Protein AF-A0A534N6W9-F1 (afdb_monomer_lite)

Secondary structure (DSSP, 8-state):
-----HHHHHHHHHHHHTT-EEEEEETTEEEEEE--TT-HHHHHHHHHHHHHHHHHHHIIIIIHHHHHH------SS-HHHHHHHHHHHHT-GGGGGGSHHHHHHHHHHTTS--EEEE--HHHHHHH-GGGGG-TTHHHHHHHHHHHHHHHT-EEEE-SSS-HHHHHHHHHHHTT----

Structure (mmCIF, N/CA/C/O backbone):
data_AF-A0A534N6W9-F1
#
_entry.id   AF-A0A534N6W9-F1
#
loop_
_atom_site.group_PDB
_atom_site.id
_atom_site.type_symbol
_atom_site.label_atom_id
_atom_site.label_alt_id
_atom_site.label_comp_id
_atom_site.label_asym_id
_atom_site.label_entity_id
_atom_site.label_seq_id
_atom_site.pdbx_PDB_ins_code
_atom_site.Cartn_x
_atom_site.Cartn_y
_atom_site.Cartn_z
_atom_site.occupancy
_atom_site.B_iso_or_equiv
_atom_site.auth_seq_id
_atom_site.auth_comp_id
_atom_site.auth_asym_id
_atom_site.auth_atom_id
_atom_site.pdbx_PDB_model_num
ATOM 1 N N . MET A 1 1 ? -7.167 5.985 2.519 1.00 60.41 1 MET A N 1
ATOM 2 C CA . MET A 1 1 ? -6.889 7.415 2.519 1.00 60.41 1 MET A CA 1
ATOM 3 C C . MET A 1 1 ? -6.359 7.721 1.139 1.00 60.41 1 MET A C 1
ATOM 5 O O . MET A 1 1 ? -5.279 7.263 0.794 1.00 60.41 1 MET A O 1
ATOM 9 N N . ARG A 1 2 ? -7.112 8.450 0.308 1.00 61.66 2 ARG A N 1
ATOM 10 C CA . ARG A 1 2 ? -6.573 8.874 -0.990 1.00 61.66 2 ARG A CA 1
ATOM 11 C C . ARG A 1 2 ? -5.532 9.966 -0.750 1.00 61.66 2 ARG A C 1
ATOM 13 O O . ARG A 1 2 ? -5.871 11.040 -0.240 1.00 61.66 2 ARG A O 1
ATOM 20 N N . SER A 1 3 ? -4.278 9.653 -1.058 1.00 64.25 3 SER A N 1
ATOM 21 C CA . SER A 1 3 ? -3.194 10.631 -1.110 1.00 64.25 3 SER A CA 1
ATOM 22 C C . SER A 1 3 ? -3.482 11.666 -2.217 1.00 64.25 3 SER A C 1
ATOM 24 O O . SER A 1 3 ? -4.143 11.318 -3.198 1.00 64.25 3 SER A O 1
ATOM 26 N N . PRO A 1 4 ? -3.038 12.927 -2.070 1.00 63.44 4 PRO A N 1
ATOM 27 C CA . PRO A 1 4 ? -3.190 13.968 -3.090 1.00 63.44 4 PRO A CA 1
ATOM 28 C C . PRO A 1 4 ? -2.536 13.637 -4.449 1.00 63.44 4 PRO A C 1
ATOM 30 O O . PRO A 1 4 ? -2.926 14.240 -5.443 1.00 63.44 4 PRO A O 1
ATOM 33 N N . ARG A 1 5 ? -1.618 12.654 -4.522 1.00 79.44 5 ARG A N 1
ATOM 34 C CA . ARG A 1 5 ? -0.999 12.126 -5.762 1.00 79.44 5 ARG A CA 1
ATOM 35 C C . ARG A 1 5 ? -0.389 13.194 -6.694 1.00 79.44 5 ARG A C 1
ATOM 37 O O . ARG A 1 5 ? -0.350 12.987 -7.902 1.00 79.44 5 ARG A O 1
ATOM 44 N N . ILE A 1 6 ? 0.087 14.325 -6.174 1.00 84.56 6 ILE A N 1
ATOM 45 C CA . ILE A 1 6 ? 0.563 15.444 -7.003 1.00 84.56 6 ILE A CA 1
ATOM 46 C C . ILE A 1 6 ? 1.849 15.047 -7.736 1.00 84.56 6 ILE A C 1
ATOM 48 O O . ILE A 1 6 ? 1.903 15.079 -8.965 1.00 84.56 6 ILE A O 1
ATOM 52 N N . VAL A 1 7 ? 2.870 14.618 -6.992 1.00 89.00 7 VAL A N 1
ATOM 53 C CA . VAL A 1 7 ? 4.168 14.232 -7.569 1.00 89.00 7 VAL A CA 1
ATOM 54 C C . VAL A 1 7 ? 4.058 12.880 -8.274 1.00 89.00 7 VAL A C 1
ATOM 56 O O . VAL A 1 7 ? 4.606 12.677 -9.358 1.00 89.00 7 VAL A O 1
ATOM 59 N N . THR A 1 8 ? 3.290 11.964 -7.689 1.00 91.25 8 THR A N 1
ATOM 60 C CA . THR A 1 8 ? 3.079 10.611 -8.206 1.00 91.25 8 THR A CA 1
ATOM 61 C C . THR A 1 8 ? 2.452 10.642 -9.599 1.00 91.25 8 THR A C 1
ATOM 63 O O . THR A 1 8 ? 2.850 9.853 -10.452 1.00 91.25 8 THR A O 1
ATOM 66 N N . LEU A 1 9 ? 1.514 11.555 -9.882 1.00 90.31 9 LEU A N 1
ATOM 67 C CA . LEU A 1 9 ? 0.904 11.663 -11.214 1.00 90.31 9 LEU A CA 1
ATOM 68 C C . LEU A 1 9 ? 1.918 12.053 -12.297 1.00 90.31 9 LEU A C 1
ATOM 70 O O . LEU A 1 9 ? 1.880 11.478 -13.386 1.00 90.31 9 LEU A O 1
ATOM 74 N N . ALA A 1 10 ? 2.849 12.962 -11.997 1.00 91.62 10 ALA A N 1
ATOM 75 C CA . ALA A 1 10 ? 3.914 13.327 -12.930 1.00 91.62 10 ALA A CA 1
ATOM 76 C C . ALA A 1 10 ? 4.827 12.125 -13.226 1.00 91.62 10 ALA A C 1
ATOM 78 O O . ALA A 1 10 ? 5.102 11.823 -14.389 1.00 91.62 10 ALA A O 1
ATOM 79 N N . VAL A 1 11 ? 5.219 11.375 -12.188 1.00 93.00 11 VAL A N 1
ATOM 80 C CA . VAL A 1 11 ? 6.025 10.156 -12.358 1.00 93.00 11 VAL A CA 1
ATOM 81 C C . VAL A 1 11 ? 5.258 9.090 -13.142 1.00 93.00 11 VAL A C 1
ATOM 83 O O . VAL A 1 11 ? 5.819 8.496 -14.057 1.00 93.00 11 VAL A O 1
ATOM 86 N N . ILE A 1 12 ? 3.964 8.885 -12.874 1.00 91.12 12 ILE A N 1
ATOM 87 C CA . ILE A 1 12 ? 3.120 7.974 -13.667 1.00 91.12 12 ILE A CA 1
ATOM 88 C C . ILE A 1 12 ? 3.091 8.401 -15.141 1.00 91.12 12 ILE A C 1
ATOM 90 O O . ILE A 1 12 ? 3.137 7.538 -16.017 1.00 91.12 12 ILE A O 1
ATOM 94 N N . GLY A 1 13 ? 3.056 9.704 -15.433 1.00 90.81 13 GLY A N 1
ATOM 95 C CA . GLY A 1 13 ? 3.178 10.231 -16.794 1.00 90.81 13 GLY A CA 1
ATOM 96 C C . GLY A 1 13 ? 4.466 9.770 -17.482 1.00 90.81 13 GLY A C 1
ATOM 97 O O . GLY A 1 13 ? 4.413 9.212 -18.577 1.00 90.81 13 GLY A O 1
ATOM 98 N N . VAL A 1 14 ? 5.608 9.899 -16.801 1.00 91.12 14 VAL A N 1
ATOM 99 C CA . VAL A 1 14 ? 6.908 9.404 -17.291 1.00 91.12 14 VAL A CA 1
ATOM 100 C C . VAL A 1 14 ? 6.887 7.885 -17.496 1.00 91.12 14 VAL A C 1
ATOM 102 O O . VAL A 1 14 ? 7.323 7.393 -18.536 1.00 91.12 14 VAL A O 1
ATOM 105 N N . LEU A 1 15 ? 6.325 7.124 -16.552 1.00 92.50 15 LEU A N 1
ATOM 106 C CA . LEU A 1 15 ? 6.230 5.664 -16.658 1.00 92.50 15 LEU A CA 1
ATOM 107 C C . LEU A 1 15 ? 5.337 5.211 -17.822 1.00 92.50 15 LEU A C 1
ATOM 109 O O . LEU A 1 15 ? 5.612 4.185 -18.445 1.00 92.50 15 LEU A O 1
ATOM 113 N N . ARG A 1 16 ? 4.287 5.973 -18.146 1.00 91.56 16 ARG A N 1
ATOM 114 C CA . ARG A 1 16 ? 3.442 5.725 -19.323 1.00 91.56 16 ARG A CA 1
ATOM 115 C C . ARG A 1 16 ? 4.208 5.961 -20.618 1.00 91.56 16 ARG A C 1
ATOM 117 O O . ARG A 1 16 ? 4.147 5.111 -21.503 1.00 91.56 16 ARG A O 1
ATOM 124 N N . LEU A 1 17 ? 4.965 7.057 -20.710 1.00 90.12 17 LEU A N 1
ATOM 125 C CA . LEU A 1 17 ? 5.835 7.331 -21.861 1.00 90.12 17 LEU A CA 1
ATOM 126 C C . LEU A 1 17 ? 6.882 6.222 -22.054 1.00 90.12 17 LEU A C 1
ATOM 128 O O . LEU A 1 17 ? 7.138 5.801 -23.178 1.00 90.12 17 LEU A O 1
ATOM 132 N N . ALA A 1 18 ? 7.405 5.679 -20.953 1.00 88.38 18 ALA A N 1
ATOM 133 C CA . ALA A 1 18 ? 8.328 4.546 -20.950 1.00 88.38 18 ALA A CA 1
ATOM 134 C C . ALA A 1 18 ? 7.659 3.170 -21.169 1.00 88.38 18 ALA A C 1
ATOM 136 O O . ALA A 1 18 ? 8.350 2.155 -21.164 1.00 88.38 18 ALA A O 1
ATOM 137 N N . ARG A 1 19 ? 6.330 3.103 -21.357 1.00 88.38 19 ARG A N 1
ATOM 138 C CA . ARG A 1 19 ? 5.536 1.862 -21.512 1.00 88.38 19 ARG A CA 1
ATOM 139 C C . ARG A 1 19 ? 5.591 0.896 -20.314 1.00 88.38 19 ARG A C 1
ATOM 141 O O . ARG A 1 19 ? 5.278 -0.286 -20.459 1.00 88.38 19 ARG A O 1
ATOM 148 N N . LEU A 1 20 ? 5.919 1.406 -19.127 1.00 89.62 20 LEU A N 1
ATOM 149 C CA . LEU A 1 20 ? 5.992 0.652 -17.865 1.00 89.62 20 LEU A CA 1
ATOM 150 C C . LEU A 1 20 ? 4.714 0.753 -17.021 1.00 89.62 20 LEU A C 1
ATOM 152 O O . LEU A 1 20 ? 4.549 0.022 -16.045 1.00 89.62 20 LEU A O 1
ATOM 156 N N . ALA A 1 21 ? 3.796 1.642 -17.405 1.00 88.69 21 ALA A N 1
ATOM 157 C CA . ALA A 1 21 ? 2.472 1.777 -16.813 1.00 88.69 21 ALA A CA 1
ATOM 158 C C . ALA A 1 21 ? 1.388 1.537 -17.874 1.00 88.69 21 ALA A C 1
ATOM 160 O O . ALA A 1 21 ? 1.387 2.188 -18.921 1.00 88.69 21 ALA A O 1
ATOM 161 N N . LYS A 1 22 ? 0.448 0.629 -17.598 1.00 86.25 22 LYS A N 1
ATOM 162 C CA . LYS A 1 22 ? -0.676 0.284 -18.481 1.00 86.25 22 LYS A CA 1
ATOM 163 C C . LYS A 1 22 ? -1.997 0.531 -17.766 1.00 86.25 22 LYS A C 1
ATOM 165 O O . LYS A 1 22 ? -2.175 0.078 -16.640 1.00 86.25 22 LYS A O 1
ATOM 170 N N . THR A 1 23 ? -2.917 1.231 -18.420 1.00 83.62 23 THR A N 1
ATOM 171 C CA . THR A 1 23 ? -4.285 1.381 -17.914 1.00 83.62 23 THR A CA 1
ATOM 172 C C . THR A 1 23 ? -5.111 0.183 -18.358 1.00 83.62 23 THR A C 1
ATOM 1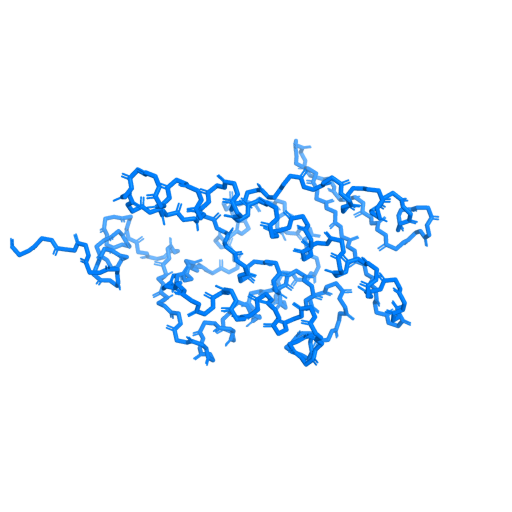74 O O . THR A 1 23 ? -5.128 -0.147 -19.543 1.00 83.62 23 THR A O 1
ATOM 177 N N . VAL A 1 24 ? -5.797 -0.448 -17.417 1.00 81.00 24 VAL A N 1
ATOM 178 C CA . VAL A 1 24 ? -6.754 -1.524 -17.657 1.00 81.00 24 VAL A CA 1
ATOM 179 C C . VAL A 1 24 ? -8.147 -0.988 -17.355 1.00 81.00 24 VAL A C 1
ATOM 181 O O . VAL A 1 24 ? -8.332 -0.255 -16.386 1.00 81.00 24 VAL A O 1
ATOM 184 N N . ARG A 1 25 ? -9.116 -1.309 -18.214 1.00 80.44 25 ARG A N 1
ATOM 185 C CA . ARG A 1 25 ? -10.490 -0.808 -18.114 1.00 80.44 25 ARG A CA 1
ATOM 186 C C . ARG A 1 25 ? -11.480 -1.962 -18.151 1.00 80.44 25 ARG A C 1
ATOM 188 O O . ARG A 1 25 ? -11.368 -2.821 -19.022 1.00 80.44 25 ARG A O 1
ATOM 195 N N . LEU A 1 26 ? -12.460 -1.949 -17.250 1.00 78.12 26 LEU A N 1
ATOM 196 C CA . LEU A 1 26 ? -13.642 -2.815 -17.311 1.00 78.12 26 LEU A CA 1
ATOM 197 C C . LEU A 1 26 ? -14.872 -2.022 -16.877 1.00 78.12 26 LEU A C 1
ATOM 199 O O . LEU A 1 26 ? -14.933 -1.525 -15.749 1.00 78.12 26 LEU A O 1
ATOM 203 N N . GLY A 1 27 ? -15.855 -1.907 -17.770 1.00 76.50 27 GLY A N 1
ATOM 204 C CA . GLY A 1 27 ? -17.026 -1.060 -17.541 1.00 76.50 27 GLY A CA 1
ATOM 205 C C . GLY A 1 27 ? -16.623 0.403 -17.313 1.00 76.50 27 GLY A C 1
ATOM 206 O O . GLY A 1 27 ? -15.861 0.962 -18.096 1.00 76.50 27 GLY A O 1
ATOM 207 N N . GLY A 1 28 ? -17.119 1.010 -16.229 1.00 72.44 28 GLY A N 1
ATOM 208 C CA . GLY A 1 28 ? -16.793 2.384 -15.816 1.00 72.44 28 GLY A CA 1
ATOM 209 C C . GLY A 1 28 ? -15.587 2.519 -14.873 1.00 72.44 28 GLY A C 1
ATOM 210 O O . GLY A 1 28 ? -15.423 3.570 -14.255 1.00 72.44 28 GLY A O 1
ATOM 211 N N . HIS A 1 29 ? -14.777 1.468 -14.703 1.00 70.31 29 HIS A N 1
ATOM 212 C CA . HIS A 1 29 ? -13.625 1.474 -13.801 1.00 70.31 29 HIS A CA 1
ATOM 213 C C . HIS A 1 29 ? -12.297 1.388 -14.562 1.00 70.31 29 HIS A C 1
ATOM 215 O O . HIS A 1 29 ? -12.078 0.459 -15.341 1.00 70.31 29 HIS A O 1
ATOM 221 N N . ASP A 1 30 ? -11.399 2.327 -14.251 1.00 77.06 30 ASP A N 1
ATOM 222 C CA . ASP A 1 30 ? -10.015 2.373 -14.729 1.00 77.06 30 ASP A CA 1
ATOM 223 C C . ASP A 1 30 ? -9.064 1.968 -13.587 1.00 77.06 30 ASP A C 1
ATOM 225 O O . ASP A 1 30 ? -9.167 2.494 -12.474 1.00 77.06 30 ASP A O 1
ATOM 229 N N . ASP A 1 31 ? -8.111 1.081 -13.873 1.00 77.75 31 ASP A N 1
ATOM 230 C CA . ASP A 1 31 ? -6.987 0.750 -12.989 1.00 77.75 31 ASP A CA 1
ATOM 231 C C . ASP A 1 31 ? -5.647 0.909 -13.723 1.00 77.75 31 ASP A C 1
ATOM 233 O O . ASP A 1 31 ? -5.588 0.855 -14.953 1.00 77.75 31 ASP A O 1
ATOM 237 N N . VAL A 1 32 ? -4.556 1.150 -12.995 1.00 83.94 32 VAL A N 1
ATOM 238 C CA . VAL A 1 32 ? -3.223 1.370 -13.575 1.00 83.94 32 VAL A CA 1
ATOM 239 C C . VAL A 1 32 ? -2.247 0.332 -13.044 1.00 83.94 32 VAL A C 1
ATOM 241 O O . VAL A 1 32 ? -1.842 0.358 -11.886 1.00 83.94 32 VAL A O 1
ATOM 244 N N . HIS A 1 33 ? -1.796 -0.549 -13.932 1.00 86.31 33 HIS A N 1
ATOM 245 C CA . HIS A 1 33 ? -0.778 -1.544 -13.634 1.00 86.31 33 HIS A CA 1
ATOM 246 C C . HIS A 1 33 ? 0.607 -0.994 -13.952 1.00 86.31 33 HIS A C 1
ATOM 248 O O . HIS A 1 33 ? 0.896 -0.630 -15.091 1.00 86.31 33 HIS A O 1
ATOM 254 N N . ILE A 1 34 ? 1.471 -0.964 -12.941 1.00 89.81 34 ILE A N 1
ATOM 255 C CA . ILE A 1 34 ? 2.852 -0.482 -13.048 1.00 89.81 34 ILE A CA 1
ATOM 256 C C . ILE A 1 34 ? 3.797 -1.655 -12.830 1.00 89.81 34 ILE A C 1
ATOM 258 O O . ILE A 1 34 ? 3.659 -2.376 -11.844 1.00 89.81 34 ILE A O 1
ATOM 262 N N . ASP A 1 35 ? 4.729 -1.885 -13.746 1.00 92.06 35 ASP A N 1
ATOM 263 C CA . ASP A 1 35 ? 5.748 -2.931 -13.631 1.00 92.06 35 ASP A CA 1
ATOM 264 C C . ASP A 1 35 ? 7.141 -2.309 -13.694 1.00 92.06 35 ASP A C 1
ATOM 266 O O . ASP A 1 35 ? 7.570 -1.828 -14.738 1.00 92.06 35 ASP A O 1
ATOM 270 N N . LEU A 1 36 ? 7.829 -2.283 -12.555 1.00 93.31 36 LEU A N 1
ATOM 271 C CA . LEU A 1 36 ? 9.168 -1.708 -12.407 1.00 93.31 36 LEU A CA 1
ATOM 272 C C . LEU A 1 36 ? 10.210 -2.785 -12.103 1.00 93.31 36 LEU A C 1
ATOM 274 O O . LEU A 1 36 ? 11.317 -2.468 -11.658 1.00 93.31 36 LEU A O 1
ATOM 278 N N . ARG A 1 37 ? 9.885 -4.059 -12.361 1.00 90.44 37 ARG A N 1
ATOM 279 C CA . ARG A 1 37 ? 10.842 -5.162 -12.249 1.00 90.44 37 ARG A CA 1
ATOM 280 C C . ARG A 1 37 ? 12.052 -4.885 -13.135 1.00 90.44 37 ARG A C 1
ATOM 282 O O . ARG A 1 37 ? 11.917 -4.597 -14.317 1.00 90.44 37 ARG A O 1
ATOM 289 N N . GLY A 1 38 ? 13.241 -4.930 -12.539 1.00 88.50 38 GLY A N 1
ATOM 290 C CA . GLY A 1 38 ? 14.499 -4.624 -13.230 1.00 88.50 38 GLY A CA 1
ATOM 291 C C . GLY A 1 38 ? 14.800 -3.128 -13.418 1.00 88.50 38 GLY A C 1
ATOM 292 O O . GLY A 1 38 ? 15.925 -2.786 -13.769 1.00 88.50 38 GLY A O 1
ATOM 293 N N . HIS A 1 39 ? 13.873 -2.216 -13.105 1.00 93.00 39 HIS A N 1
ATOM 294 C CA . HIS A 1 39 ? 14.047 -0.770 -13.285 1.00 93.00 39 HIS A CA 1
ATOM 295 C C . HIS A 1 39 ? 14.318 -0.046 -11.957 1.00 93.00 39 HIS A C 1
ATOM 297 O O . HIS A 1 39 ? 13.513 0.764 -11.500 1.00 93.00 39 HIS A O 1
ATOM 303 N N . ARG A 1 40 ? 15.476 -0.305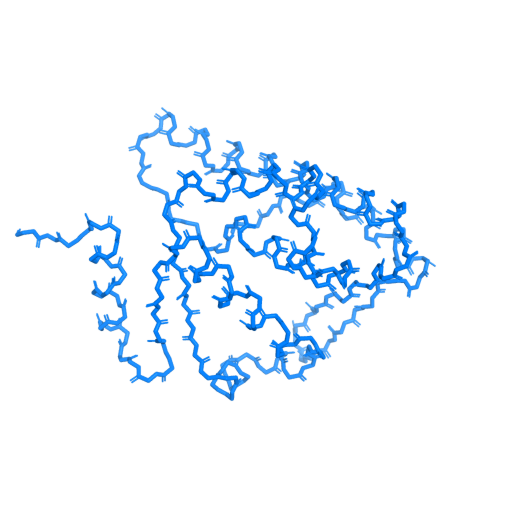 -11.333 1.00 91.69 40 ARG A N 1
ATOM 304 C CA . ARG A 1 40 ? 15.816 0.193 -9.978 1.00 91.69 40 ARG A CA 1
ATOM 305 C C . ARG A 1 40 ? 15.677 1.712 -9.809 1.00 91.69 40 ARG A C 1
ATOM 307 O O . ARG A 1 40 ? 15.110 2.168 -8.822 1.00 91.69 40 ARG A O 1
ATOM 314 N N . VAL A 1 41 ? 16.161 2.496 -10.774 1.00 93.94 41 VAL A N 1
ATOM 315 C CA . VAL A 1 41 ? 16.095 3.970 -10.714 1.00 93.94 41 VAL A CA 1
ATOM 316 C C . VAL A 1 41 ? 14.646 4.458 -10.762 1.00 93.94 41 VAL A C 1
ATOM 318 O O . VAL A 1 41 ? 14.238 5.270 -9.935 1.00 93.94 41 VAL A O 1
ATOM 321 N N . LEU A 1 42 ? 13.845 3.921 -11.688 1.00 94.06 42 LEU A N 1
ATOM 322 C CA . LEU A 1 42 ? 12.433 4.284 -11.824 1.00 94.06 42 LEU A CA 1
ATOM 323 C C . LEU A 1 42 ? 11.604 3.807 -10.629 1.00 94.06 42 LEU A C 1
ATOM 325 O O . LEU A 1 42 ? 10.693 4.512 -10.206 1.00 94.06 42 LEU A O 1
ATOM 329 N N . LEU A 1 43 ? 11.958 2.660 -10.044 1.00 94.94 43 LEU A N 1
ATOM 330 C CA . LEU A 1 43 ? 11.382 2.188 -8.790 1.00 94.94 43 LEU A CA 1
ATOM 331 C C . LEU A 1 43 ? 11.642 3.174 -7.652 1.00 94.94 43 LEU A C 1
ATOM 333 O O . LEU A 1 43 ? 10.698 3.551 -6.965 1.00 94.94 43 LEU A O 1
ATOM 337 N N . HIS A 1 44 ? 12.882 3.627 -7.463 1.00 95.88 44 HIS A N 1
ATOM 338 C CA . HIS A 1 44 ? 13.191 4.617 -6.431 1.00 95.88 44 HIS A CA 1
ATOM 339 C C . HIS A 1 44 ? 12.475 5.948 -6.663 1.00 95.88 44 HIS A C 1
ATOM 341 O O . HIS A 1 44 ? 11.930 6.508 -5.713 1.00 95.88 44 HIS A O 1
ATOM 347 N N . LEU A 1 45 ? 12.433 6.432 -7.909 1.00 95.62 45 LEU A N 1
ATOM 348 C CA . LEU A 1 45 ? 11.709 7.651 -8.272 1.00 95.62 45 LEU A CA 1
ATOM 349 C C . LEU A 1 45 ? 10.215 7.528 -7.933 1.00 95.62 45 LEU A C 1
ATOM 351 O O . LEU A 1 45 ? 9.649 8.395 -7.267 1.00 95.62 45 LEU A O 1
ATOM 355 N N . TYR A 1 46 ? 9.590 6.423 -8.342 1.00 95.25 46 TYR A N 1
ATOM 356 C CA . TYR A 1 46 ? 8.180 6.155 -8.079 1.00 95.25 46 TYR A CA 1
ATOM 357 C C . TYR A 1 46 ? 7.894 5.990 -6.584 1.00 95.25 46 TYR A C 1
ATOM 359 O O . TYR A 1 46 ? 7.011 6.661 -6.048 1.00 95.25 46 TYR A O 1
ATOM 367 N N . ALA A 1 47 ? 8.689 5.185 -5.879 1.00 95.81 47 ALA A N 1
ATOM 368 C CA . ALA A 1 47 ? 8.545 4.962 -4.446 1.00 95.81 47 ALA A CA 1
ATOM 369 C C . ALA A 1 47 ? 8.706 6.257 -3.634 1.00 95.81 47 ALA A C 1
ATOM 371 O O . ALA A 1 47 ? 7.924 6.497 -2.713 1.00 95.81 47 ALA A O 1
ATOM 372 N N . TRP A 1 48 ? 9.672 7.119 -3.978 1.00 96.81 48 TRP A N 1
ATOM 373 C CA . TRP A 1 48 ? 9.834 8.417 -3.315 1.00 96.81 48 TRP A CA 1
ATOM 374 C C . TRP A 1 48 ? 8.673 9.367 -3.605 1.00 96.81 48 TRP A C 1
ATOM 376 O O . TRP A 1 48 ? 8.194 10.015 -2.676 1.00 96.81 48 TRP A O 1
ATOM 386 N N . SER A 1 49 ? 8.173 9.403 -4.846 1.00 95.62 49 SER A N 1
ATOM 387 C CA . SER A 1 49 ? 7.005 10.225 -5.196 1.00 95.62 49 SER A CA 1
ATOM 388 C C . SER A 1 49 ? 5.761 9.834 -4.393 1.00 95.62 49 SER A C 1
ATOM 390 O O . SER A 1 49 ? 5.108 10.697 -3.805 1.00 95.62 49 SER A O 1
ATOM 392 N N . ILE A 1 50 ? 5.509 8.527 -4.260 1.00 94.25 50 ILE A N 1
ATOM 393 C CA . ILE A 1 50 ? 4.424 7.995 -3.437 1.00 94.25 50 ILE A CA 1
ATOM 394 C C . ILE A 1 50 ? 4.642 8.329 -1.970 1.00 94.25 50 ILE A C 1
ATOM 396 O O . ILE A 1 50 ? 3.723 8.812 -1.319 1.00 94.25 50 ILE A O 1
ATOM 400 N N . THR A 1 51 ? 5.837 8.068 -1.437 1.00 94.50 51 THR A N 1
ATOM 401 C CA . THR A 1 51 ? 6.145 8.299 -0.017 1.00 94.50 51 THR A CA 1
ATOM 402 C C . THR A 1 51 ? 5.929 9.769 0.346 1.00 94.50 51 THR A C 1
ATOM 404 O O . THR A 1 51 ? 5.313 10.065 1.370 1.00 94.50 51 THR A O 1
ATOM 407 N N . PHE A 1 52 ? 6.348 10.692 -0.525 1.00 94.25 52 PHE A N 1
ATOM 408 C CA . PHE A 1 52 ? 6.140 12.125 -0.347 1.00 94.25 52 PHE A CA 1
ATOM 409 C C . PHE A 1 52 ? 4.654 12.507 -0.372 1.00 94.25 52 PHE A C 1
ATOM 411 O O . PHE A 1 52 ? 4.150 13.105 0.581 1.00 94.25 52 PHE A O 1
ATOM 418 N N . ASP A 1 53 ? 3.916 12.109 -1.412 1.00 92.88 53 ASP A N 1
ATOM 419 C CA . ASP A 1 53 ? 2.485 12.416 -1.501 1.00 92.88 53 ASP A CA 1
ATOM 420 C C . ASP A 1 53 ? 1.689 11.751 -0.362 1.00 92.88 53 ASP A C 1
ATOM 422 O O . ASP A 1 53 ? 0.662 12.271 0.090 1.00 92.88 53 ASP A O 1
ATOM 426 N N . TYR A 1 54 ? 2.129 10.584 0.115 1.00 91.62 54 TYR A N 1
ATOM 427 C CA . TYR A 1 54 ? 1.533 9.900 1.257 1.00 91.62 54 TYR A CA 1
ATOM 428 C C . TYR A 1 54 ? 1.757 10.692 2.544 1.00 91.62 54 TYR A C 1
ATOM 430 O O . TYR A 1 54 ? 0.807 10.899 3.299 1.00 91.62 54 TYR A O 1
ATOM 438 N N . PHE A 1 55 ? 2.978 11.182 2.767 1.00 91.50 55 PHE A N 1
ATOM 439 C CA . PHE A 1 55 ? 3.313 12.031 3.906 1.00 91.50 55 PHE A CA 1
ATOM 440 C C . PHE A 1 55 ? 2.463 13.307 3.932 1.00 91.50 55 PHE A C 1
ATOM 442 O O . PHE A 1 55 ? 1.864 13.612 4.965 1.00 91.50 55 PHE A O 1
ATOM 449 N N . LEU A 1 56 ? 2.322 14.000 2.795 1.00 90.81 56 LEU A N 1
ATOM 450 C CA . LEU A 1 56 ? 1.457 15.181 2.686 1.00 90.81 56 LEU A CA 1
ATOM 451 C C . LEU A 1 56 ? -0.002 14.854 3.036 1.00 90.81 56 LEU A C 1
ATOM 453 O O . LEU A 1 56 ? -0.637 15.559 3.825 1.00 90.81 56 LEU A O 1
ATOM 457 N N . GLY A 1 57 ? -0.525 13.750 2.493 1.00 90.75 57 GLY A N 1
ATOM 458 C CA . GLY A 1 57 ? -1.876 13.280 2.795 1.00 90.75 57 GLY A CA 1
ATOM 459 C C . GLY A 1 57 ? -2.065 12.936 4.274 1.00 90.75 57 GLY A C 1
ATOM 460 O O . GLY A 1 57 ? -3.049 13.355 4.881 1.00 90.75 57 GLY A O 1
ATOM 461 N N . TYR A 1 58 ? -1.111 12.218 4.865 1.00 91.50 58 TYR A N 1
ATOM 462 C CA . TYR A 1 58 ? -1.126 11.833 6.274 1.00 91.50 58 TYR A CA 1
ATOM 463 C C . TYR A 1 58 ? -1.064 13.049 7.203 1.00 91.50 58 TYR A C 1
ATOM 465 O O . TYR A 1 58 ? -1.814 13.130 8.180 1.00 91.50 58 TYR A O 1
ATOM 473 N N . PHE A 1 59 ? -0.197 14.017 6.907 1.00 90.56 59 PHE A N 1
ATOM 474 C CA . PHE A 1 59 ? -0.067 15.218 7.721 1.00 90.56 59 PHE A CA 1
ATOM 475 C C . PHE A 1 59 ? -1.379 16.013 7.743 1.00 90.56 59 PHE A C 1
ATOM 477 O O . PHE A 1 59 ? -1.908 16.293 8.820 1.00 90.56 59 PHE A O 1
ATOM 484 N N . GLY A 1 60 ? -1.952 16.289 6.568 1.00 88.44 60 GLY A N 1
ATOM 485 C CA . GLY A 1 60 ? -3.175 17.083 6.449 1.00 88.44 60 GLY A CA 1
ATOM 486 C C . GLY A 1 60 ? -4.445 16.372 6.928 1.00 88.44 60 GLY A C 1
ATOM 487 O O . GLY A 1 60 ? -5.305 17.012 7.524 1.00 88.44 60 GLY A O 1
ATOM 488 N N . LYS A 1 61 ? -4.579 15.058 6.691 1.00 88.69 61 LYS A N 1
ATOM 489 C CA . LYS A 1 61 ? -5.828 14.316 6.966 1.00 88.69 61 LYS A CA 1
ATOM 490 C C . LYS A 1 61 ? -5.833 13.556 8.286 1.00 88.69 61 LYS A C 1
ATOM 492 O O . LYS A 1 61 ? -6.906 13.236 8.782 1.00 88.69 61 LYS A O 1
ATOM 497 N N . VAL A 1 62 ? -4.665 13.254 8.849 1.00 90.25 62 VAL A N 1
ATOM 498 C CA . VAL A 1 62 ? -4.562 12.466 10.085 1.00 90.25 62 VAL A CA 1
ATOM 499 C C . VAL A 1 62 ? -3.900 13.273 11.188 1.00 90.25 62 VAL A C 1
ATOM 501 O O . VAL A 1 62 ? -4.495 13.476 12.242 1.00 90.25 62 VAL A O 1
ATOM 504 N N . THR A 1 63 ? -2.687 13.778 10.955 1.00 90.25 63 THR A N 1
ATOM 505 C CA . THR A 1 63 ? -1.917 14.447 12.017 1.00 90.25 63 THR A CA 1
ATOM 506 C C . THR A 1 63 ? -2.584 15.742 12.471 1.00 90.25 63 THR A C 1
ATOM 508 O O . THR A 1 63 ? -2.755 15.946 13.674 1.00 90.25 63 THR A O 1
ATOM 511 N N . LEU A 1 64 ? -2.984 16.598 11.529 1.00 89.50 64 LEU A N 1
ATOM 512 C CA . LEU A 1 64 ? -3.596 17.886 11.840 1.00 89.50 64 LEU A CA 1
ATOM 513 C C . LEU A 1 64 ? -4.971 17.726 12.524 1.00 89.50 64 LEU A C 1
ATOM 515 O O . LEU A 1 64 ? -5.126 18.260 13.624 1.00 89.50 64 LEU A O 1
ATOM 519 N N . PRO A 1 65 ? -5.931 16.928 12.003 1.00 88.06 65 PRO A N 1
ATOM 520 C CA . PRO A 1 65 ? -7.226 16.755 12.661 1.00 88.06 65 PRO A CA 1
ATOM 521 C C . PRO A 1 65 ? -7.109 16.055 14.015 1.00 88.06 65 PRO A C 1
ATOM 523 O O . PRO A 1 65 ? -7.789 16.443 14.960 1.00 88.06 65 PRO A O 1
ATOM 526 N N . ARG A 1 66 ? -6.208 15.075 14.163 1.00 89.00 66 ARG A N 1
ATOM 527 C CA . ARG A 1 66 ? -6.002 14.398 15.451 1.00 89.00 66 ARG A CA 1
ATOM 528 C C . ARG A 1 66 ? -5.450 15.349 16.513 1.00 89.00 66 ARG A C 1
ATOM 530 O O . ARG A 1 66 ? -5.879 15.279 17.659 1.00 89.00 66 ARG A O 1
ATOM 537 N N . ARG A 1 67 ? -4.517 16.238 16.149 1.00 89.38 67 ARG A N 1
ATOM 538 C CA . ARG A 1 67 ? -3.935 17.211 17.088 1.00 89.38 67 ARG A CA 1
ATOM 539 C C . ARG A 1 67 ? -4.895 18.345 17.438 1.00 89.38 67 ARG A C 1
ATOM 541 O O . ARG A 1 67 ? -4.965 18.713 18.604 1.00 89.38 67 ARG A O 1
ATOM 548 N N . LEU A 1 68 ? -5.620 18.879 16.455 1.00 91.62 68 LEU A N 1
ATOM 549 C CA . LEU A 1 68 ? -6.500 20.033 16.659 1.00 91.62 68 LEU A CA 1
ATOM 550 C C . LEU A 1 68 ? -7.878 19.650 17.207 1.00 91.62 68 LEU A C 1
ATOM 552 O O . LEU A 1 68 ? -8.400 20.341 18.073 1.00 91.62 68 LEU A O 1
ATOM 556 N N . LEU A 1 69 ? -8.467 18.555 16.718 1.00 89.88 69 LEU A N 1
ATOM 557 C CA . LEU A 1 69 ? -9.851 18.174 17.024 1.00 89.88 69 LEU A CA 1
ATOM 558 C C . LEU A 1 69 ? -9.955 17.020 18.028 1.00 89.88 69 LEU A C 1
ATOM 560 O O . LEU A 1 69 ? -11.058 16.713 18.467 1.00 89.88 69 LEU A O 1
ATOM 564 N N . ARG A 1 70 ? -8.834 16.362 18.370 1.00 87.31 70 ARG A N 1
ATOM 565 C CA . ARG A 1 70 ? -8.764 15.222 19.309 1.00 87.31 70 ARG A CA 1
ATOM 566 C C . ARG A 1 70 ? -9.752 14.085 19.000 1.00 87.31 70 ARG A C 1
ATOM 568 O O . ARG A 1 70 ? -10.213 13.397 19.903 1.00 87.31 70 ARG A O 1
ATOM 575 N N . ARG A 1 71 ? -10.078 13.874 17.721 1.00 81.81 71 ARG A N 1
ATOM 576 C CA . ARG A 1 71 ? -11.012 12.825 17.281 1.00 81.81 71 ARG A CA 1
ATOM 577 C C . ARG A 1 71 ? -10.296 11.519 16.952 1.00 81.81 71 ARG A C 1
ATOM 579 O O . ARG A 1 71 ? -9.152 11.532 16.490 1.00 81.81 71 ARG A O 1
ATOM 586 N N . ALA A 1 72 ? -11.009 10.407 17.128 1.00 83.38 72 ALA A N 1
ATOM 587 C CA . ALA A 1 72 ? -10.645 9.134 16.521 1.00 83.38 72 ALA A CA 1
ATOM 588 C C . ALA A 1 72 ? -10.741 9.249 14.990 1.00 83.38 72 ALA A C 1
ATOM 590 O O . ALA A 1 72 ? -11.652 9.885 14.459 1.00 83.38 72 ALA A O 1
ATOM 591 N N . ILE A 1 73 ? -9.773 8.668 14.279 1.00 87.62 73 ILE A N 1
ATOM 592 C CA . ILE A 1 73 ? -9.700 8.715 12.816 1.00 87.62 73 ILE A CA 1
ATOM 593 C C . ILE A 1 73 ? -9.585 7.287 12.308 1.00 87.62 73 ILE A C 1
ATOM 595 O O . ILE A 1 73 ? -8.581 6.622 12.558 1.00 87.62 73 ILE A O 1
ATOM 599 N N . ILE A 1 74 ? -10.588 6.851 11.553 1.00 87.56 74 ILE A N 1
ATOM 600 C CA . ILE A 1 74 ? -10.577 5.567 10.854 1.00 87.56 74 ILE A CA 1
ATOM 601 C C . ILE A 1 74 ? -10.158 5.824 9.408 1.00 87.56 74 ILE A C 1
ATOM 603 O O . ILE A 1 74 ? -10.720 6.675 8.718 1.00 87.56 74 ILE A O 1
ATOM 607 N N . CYS A 1 75 ? -9.135 5.106 8.951 1.00 88.75 75 CYS A N 1
ATOM 608 C CA . CYS A 1 75 ? -8.612 5.225 7.596 1.00 88.75 75 CYS A CA 1
ATOM 609 C C . CYS A 1 75 ? -8.882 3.942 6.806 1.00 88.75 75 CYS A C 1
ATOM 611 O O . CYS A 1 75 ? -8.151 2.969 6.956 1.00 88.75 75 CYS A O 1
ATOM 613 N N . ASP A 1 76 ? -9.850 3.971 5.889 1.00 85.88 76 ASP A N 1
ATOM 614 C CA . ASP A 1 76 ? -9.980 2.937 4.852 1.00 85.88 76 ASP A CA 1
ATOM 615 C C . ASP A 1 76 ? -8.756 3.001 3.928 1.00 85.88 76 ASP A C 1
ATOM 617 O O . ASP A 1 76 ? -8.543 4.050 3.330 1.00 85.88 76 ASP A O 1
ATOM 621 N N . ARG A 1 77 ? -7.946 1.939 3.814 1.00 82.31 77 ARG A N 1
ATOM 622 C CA . ARG A 1 77 ? -6.667 1.877 3.060 1.00 82.31 77 ARG A CA 1
ATOM 623 C C . ARG A 1 77 ? -5.600 2.850 3.579 1.00 82.31 77 ARG A C 1
ATOM 625 O O . ARG A 1 77 ? -5.462 3.983 3.102 1.00 82.31 77 ARG A O 1
ATOM 632 N N . PHE A 1 78 ? -4.856 2.414 4.594 1.00 89.81 78 PHE A N 1
ATOM 633 C CA . PHE A 1 78 ? -3.712 3.139 5.158 1.00 89.81 78 PHE A CA 1
ATOM 634 C C . PHE A 1 78 ? -2.384 2.728 4.481 1.00 89.81 78 PHE A C 1
ATOM 636 O O . PHE A 1 78 ? -2.390 2.297 3.332 1.00 89.81 78 PHE A O 1
ATOM 643 N N . ALA A 1 79 ? -1.236 2.919 5.138 1.00 93.31 79 ALA A N 1
ATOM 644 C CA . ALA A 1 79 ? 0.091 2.737 4.547 1.00 93.31 79 ALA A CA 1
ATOM 645 C C . ALA A 1 79 ? 0.360 1.282 4.127 1.00 93.31 79 ALA A C 1
ATOM 647 O O . ALA A 1 79 ? 1.149 1.050 3.217 1.00 93.31 79 ALA A O 1
ATOM 648 N N . TRP A 1 80 ? -0.357 0.323 4.721 1.00 94.88 80 TRP A N 1
ATOM 649 C CA . TRP A 1 80 ? -0.350 -1.084 4.321 1.00 94.88 80 TRP A CA 1
ATOM 650 C C . TRP A 1 80 ? -0.699 -1.289 2.842 1.00 94.88 80 TRP A C 1
ATOM 652 O O . TRP A 1 80 ? -0.013 -2.041 2.159 1.00 94.88 80 TRP A O 1
ATOM 662 N N . ASP A 1 81 ? -1.705 -0.572 2.329 1.00 93.62 81 ASP A N 1
ATOM 663 C CA . ASP A 1 81 ? -2.131 -0.648 0.922 1.00 93.62 81 ASP A CA 1
ATOM 664 C C . ASP A 1 81 ? -0.997 -0.202 -0.013 1.00 93.62 81 ASP A C 1
ATOM 666 O O . ASP A 1 81 ? -0.627 -0.898 -0.955 1.00 93.62 81 ASP A O 1
ATOM 670 N N . THR A 1 82 ? -0.360 0.916 0.338 1.00 93.88 82 THR A N 1
ATOM 671 C CA . THR A 1 82 ? 0.786 1.471 -0.384 1.00 93.88 82 THR A CA 1
ATOM 672 C C . THR A 1 82 ? 1.989 0.525 -0.385 1.00 93.88 82 THR A C 1
ATOM 674 O O . THR A 1 82 ? 2.656 0.381 -1.407 1.00 93.88 82 THR A O 1
ATOM 677 N N . LEU A 1 83 ? 2.284 -0.117 0.750 1.00 95.88 83 LEU A N 1
ATOM 678 C CA . LEU A 1 83 ? 3.377 -1.087 0.860 1.00 95.88 83 LEU A CA 1
ATOM 679 C C . LEU A 1 83 ? 3.133 -2.304 -0.037 1.00 95.88 83 LEU A C 1
ATOM 681 O O . LEU A 1 83 ? 4.056 -2.747 -0.720 1.00 95.88 83 LEU A O 1
ATOM 685 N N . VAL A 1 84 ? 1.895 -2.806 -0.081 1.00 96.00 84 VAL A N 1
ATOM 686 C CA . VAL A 1 84 ? 1.514 -3.906 -0.977 1.00 96.00 84 VAL A CA 1
ATOM 687 C C . VAL A 1 84 ? 1.664 -3.487 -2.437 1.00 96.00 84 VAL A C 1
ATOM 689 O O . VAL A 1 84 ? 2.305 -4.197 -3.211 1.00 96.00 84 VAL A O 1
ATOM 692 N N . ASP A 1 85 ? 1.153 -2.315 -2.817 1.00 93.94 85 ASP A N 1
ATOM 693 C CA . ASP A 1 85 ? 1.270 -1.804 -4.186 1.00 93.94 85 ASP A CA 1
ATOM 694 C C . ASP A 1 85 ? 2.729 -1.641 -4.633 1.00 93.94 85 ASP A C 1
ATOM 696 O O . ASP A 1 85 ? 3.078 -2.014 -5.754 1.00 93.94 85 ASP A O 1
ATOM 700 N N . LEU A 1 86 ? 3.601 -1.127 -3.762 1.00 95.06 86 LEU A N 1
ATOM 701 C CA . LEU A 1 86 ? 5.028 -0.966 -4.055 1.00 95.06 86 LEU A CA 1
ATOM 702 C C . LEU A 1 86 ? 5.768 -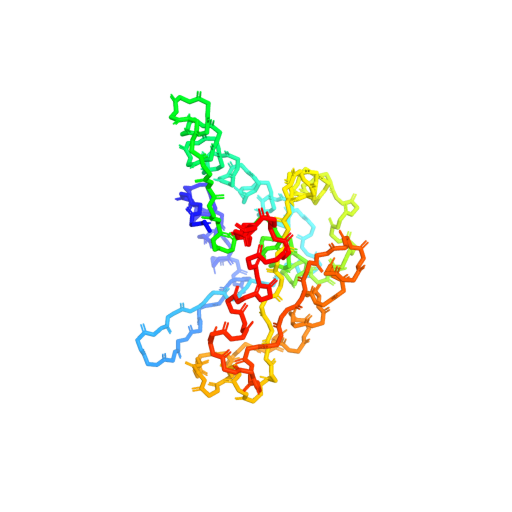2.310 -4.114 1.00 95.06 86 LEU A C 1
ATOM 704 O O . LEU A 1 86 ? 6.602 -2.505 -5.003 1.00 95.06 86 LEU A O 1
ATOM 708 N N . GLY A 1 87 ? 5.431 -3.263 -3.241 1.00 95.88 87 GLY A N 1
ATOM 709 C CA . GLY A 1 87 ? 5.949 -4.633 -3.303 1.00 95.88 87 GLY A CA 1
ATOM 710 C C . GLY A 1 87 ? 5.594 -5.326 -4.623 1.00 95.88 87 GLY A C 1
ATOM 711 O O . GLY A 1 87 ? 6.453 -5.928 -5.273 1.00 95.88 87 GLY A O 1
ATOM 712 N N . LEU A 1 88 ? 4.354 -5.154 -5.089 1.00 95.12 88 LEU A N 1
ATOM 713 C CA . LEU A 1 88 ? 3.893 -5.694 -6.369 1.00 95.12 88 LEU A CA 1
ATOM 714 C C . LEU A 1 88 ? 4.508 -4.973 -7.573 1.00 95.12 88 LEU A C 1
ATOM 716 O O . LEU A 1 88 ? 4.902 -5.629 -8.536 1.00 95.12 88 LEU A O 1
ATOM 720 N N . ALA A 1 89 ? 4.589 -3.639 -7.539 1.00 93.38 89 ALA A N 1
ATOM 721 C CA . ALA A 1 89 ? 5.138 -2.838 -8.632 1.00 93.38 89 ALA A CA 1
ATOM 722 C C . ALA A 1 89 ? 6.647 -3.055 -8.809 1.00 93.38 89 ALA A C 1
ATOM 724 O O . ALA A 1 89 ? 7.129 -3.096 -9.938 1.00 93.38 89 ALA A O 1
ATOM 725 N N . SER A 1 90 ? 7.387 -3.223 -7.710 1.00 93.62 90 SER A N 1
ATOM 726 C CA . SER A 1 90 ? 8.819 -3.552 -7.727 1.00 93.62 90 SER A CA 1
ATOM 727 C C . SER A 1 90 ? 9.096 -5.003 -8.124 1.00 93.62 90 SER A C 1
ATOM 729 O O . SER A 1 90 ? 10.173 -5.311 -8.631 1.00 93.62 90 SER A O 1
ATOM 731 N N . GLY A 1 91 ? 8.131 -5.895 -7.874 1.00 93.38 91 GLY A N 1
ATOM 732 C CA . GLY A 1 91 ? 8.309 -7.341 -7.940 1.00 93.38 91 GLY A CA 1
ATOM 733 C C . GLY A 1 91 ? 9.220 -7.904 -6.847 1.00 93.38 91 GLY A C 1
ATOM 734 O O . GLY A 1 91 ? 9.677 -9.032 -6.991 1.00 93.38 91 GLY A O 1
ATOM 735 N N . LEU A 1 92 ? 9.484 -7.137 -5.785 1.00 93.69 92 LEU A N 1
ATOM 736 C CA . LEU A 1 92 ? 10.273 -7.571 -4.629 1.00 93.69 92 LEU A CA 1
ATOM 737 C C . LEU A 1 92 ? 9.409 -8.168 -3.512 1.00 93.69 92 LEU A C 1
ATOM 739 O O . LEU A 1 92 ? 9.957 -8.740 -2.576 1.00 93.69 92 LEU A O 1
ATOM 743 N N . ASP A 1 93 ? 8.081 -8.031 -3.592 1.00 94.38 93 ASP A N 1
ATOM 744 C CA . ASP A 1 93 ? 7.162 -8.390 -2.504 1.00 94.38 93 ASP A CA 1
ATOM 745 C C . ASP A 1 93 ? 7.603 -7.745 -1.184 1.00 94.38 93 ASP A C 1
ATOM 747 O O . ASP A 1 93 ? 7.765 -6.525 -1.113 1.00 94.38 93 ASP A O 1
ATOM 751 N N . GLU A 1 94 ? 7.834 -8.551 -0.151 1.00 95.19 94 GLU A N 1
ATOM 752 C CA . GLU A 1 94 ? 8.311 -8.094 1.151 1.00 95.19 94 GLU A CA 1
ATOM 753 C C . GLU A 1 94 ? 9.720 -7.498 1.104 1.00 95.19 94 GLU A C 1
ATOM 755 O O . GLU A 1 94 ? 10.045 -6.674 1.952 1.00 95.19 94 GLU A O 1
ATOM 760 N N . GLY A 1 95 ? 10.543 -7.846 0.108 1.00 93.81 95 GLY A N 1
ATOM 761 C CA . GLY A 1 95 ? 11.887 -7.282 -0.051 1.00 93.81 95 GLY A CA 1
ATOM 762 C C . GLY A 1 95 ? 11.879 -5.768 -0.290 1.00 93.81 95 GLY A C 1
ATOM 763 O O . GLY A 1 95 ? 12.880 -5.094 -0.066 1.00 93.81 95 GLY A O 1
ATOM 764 N N . PHE A 1 96 ? 10.736 -5.188 -0.682 1.00 94.31 96 PHE A N 1
ATOM 765 C CA . PHE A 1 96 ? 10.583 -3.732 -0.727 1.00 94.31 96 PHE A CA 1
ATOM 766 C C . PHE A 1 96 ? 10.725 -3.084 0.662 1.00 94.31 96 PHE A C 1
ATOM 768 O O . PHE A 1 96 ? 11.105 -1.917 0.763 1.00 94.31 96 PHE A O 1
ATOM 775 N N . LEU A 1 97 ? 10.450 -3.825 1.740 1.00 96.31 97 LEU A N 1
ATOM 776 C CA . LEU A 1 97 ? 10.594 -3.321 3.103 1.00 96.31 97 LEU A CA 1
ATOM 777 C C . LEU A 1 97 ? 12.048 -2.994 3.445 1.00 96.31 97 LEU A C 1
ATOM 779 O O . LEU A 1 97 ? 12.264 -2.113 4.264 1.00 96.31 97 LEU A O 1
ATOM 783 N N . ASP A 1 98 ? 13.036 -3.602 2.792 1.00 95.94 98 ASP A N 1
ATOM 784 C CA . ASP A 1 98 ? 14.456 -3.307 3.032 1.00 95.94 98 ASP A CA 1
ATOM 785 C C . ASP A 1 98 ? 14.894 -1.963 2.420 1.00 95.94 98 ASP A C 1
ATOM 787 O O . ASP A 1 98 ? 15.977 -1.450 2.705 1.00 95.94 98 ASP A O 1
ATOM 791 N N . MET A 1 99 ? 14.043 -1.351 1.591 1.00 96.69 99 MET A N 1
ATOM 792 C CA . MET A 1 99 ? 14.300 -0.044 0.997 1.00 96.69 99 MET A CA 1
ATOM 793 C C . MET A 1 99 ? 13.962 1.092 1.980 1.00 96.69 99 MET A C 1
ATOM 795 O O . MET A 1 99 ? 12.993 0.981 2.736 1.00 96.69 99 MET A O 1
ATOM 799 N N . PRO A 1 100 ? 14.659 2.246 1.927 1.00 97.00 100 PRO A N 1
ATOM 800 C CA . PRO A 1 100 ? 14.373 3.385 2.808 1.00 97.00 100 PRO A CA 1
ATOM 801 C C . PRO A 1 100 ? 12.908 3.848 2.767 1.00 97.00 100 PRO A C 1
ATOM 803 O O . PRO A 1 100 ? 12.315 4.157 3.799 1.00 97.00 100 PRO A O 1
ATOM 806 N N . GLN A 1 101 ? 12.300 3.850 1.578 1.00 96.31 101 GLN A N 1
ATOM 807 C CA . GLN A 1 101 ? 10.891 4.197 1.372 1.00 96.31 101 GLN A CA 1
ATOM 808 C C . GLN A 1 101 ? 9.961 3.185 2.055 1.00 96.31 101 GLN A C 1
ATOM 810 O O . GLN A 1 101 ? 8.987 3.573 2.701 1.00 96.31 101 GLN A O 1
ATOM 815 N N . GLY A 1 102 ? 10.288 1.893 1.939 1.00 96.56 102 GLY A N 1
ATOM 816 C CA . GLY A 1 102 ? 9.581 0.802 2.603 1.00 96.56 102 GLY A CA 1
ATOM 817 C C . GLY A 1 102 ? 9.639 0.934 4.120 1.00 96.56 102 GLY A C 1
ATOM 818 O O . GLY A 1 102 ? 8.596 0.888 4.765 1.00 96.56 102 GLY A O 1
ATOM 819 N N . GLN A 1 103 ? 10.817 1.211 4.683 1.00 97.25 103 GLN A N 1
ATOM 820 C CA . GLN A 1 103 ? 10.995 1.423 6.125 1.00 97.25 103 GLN A CA 1
ATOM 821 C C . GLN A 1 103 ? 10.209 2.630 6.653 1.00 97.25 103 GLN A C 1
ATOM 823 O O . GLN A 1 103 ? 9.560 2.532 7.694 1.00 97.25 103 GLN A O 1
ATOM 828 N N . ILE A 1 104 ? 10.204 3.757 5.929 1.00 96.50 104 ILE A N 1
ATOM 829 C CA . ILE A 1 104 ? 9.425 4.948 6.312 1.00 96.50 104 ILE A CA 1
ATOM 830 C C . ILE A 1 104 ? 7.926 4.628 6.345 1.00 96.50 104 ILE A C 1
ATOM 832 O O . ILE A 1 104 ? 7.243 4.917 7.332 1.00 96.50 104 ILE A O 1
ATOM 836 N N . LEU A 1 105 ? 7.409 4.020 5.274 1.00 95.88 105 LEU A N 1
ATOM 837 C CA . LEU A 1 105 ? 5.995 3.663 5.171 1.00 95.88 105 LEU A CA 1
ATOM 838 C C . LEU A 1 105 ? 5.605 2.597 6.200 1.00 95.88 105 LEU A C 1
ATOM 840 O O . LEU A 1 105 ? 4.538 2.707 6.800 1.00 95.88 105 LEU A O 1
ATOM 844 N N . LEU A 1 106 ? 6.472 1.617 6.458 1.00 96.25 106 LEU A N 1
ATOM 845 C CA . LEU A 1 106 ? 6.264 0.586 7.473 1.00 96.25 106 LEU A CA 1
ATOM 846 C C . LEU A 1 106 ? 6.243 1.174 8.884 1.00 96.25 106 LEU A C 1
ATOM 848 O O . LEU A 1 106 ? 5.348 0.856 9.664 1.00 96.25 106 LEU A O 1
ATOM 852 N N . GLY A 1 107 ? 7.186 2.060 9.210 1.00 95.50 107 GLY A N 1
ATOM 853 C CA . GLY A 1 107 ? 7.209 2.758 10.494 1.00 95.50 107 GLY A CA 1
ATOM 854 C C . GLY A 1 107 ? 5.933 3.566 10.727 1.00 95.50 107 GLY A C 1
ATOM 855 O O . GLY A 1 107 ? 5.378 3.561 11.826 1.00 95.50 107 GLY A O 1
ATOM 856 N N . LEU A 1 108 ? 5.413 4.203 9.674 1.00 93.38 108 LEU A N 1
ATOM 857 C CA . LEU A 1 108 ? 4.130 4.894 9.726 1.00 93.38 108 LEU A CA 1
ATOM 858 C C . LEU A 1 108 ? 2.951 3.924 9.890 1.00 93.38 108 LEU A C 1
ATOM 860 O O . LEU A 1 108 ? 2.063 4.189 10.699 1.00 93.38 108 LEU A O 1
ATOM 864 N N . ALA A 1 109 ? 2.945 2.817 9.146 1.00 93.56 109 ALA A N 1
ATOM 865 C CA . ALA A 1 109 ? 1.898 1.801 9.179 1.00 93.56 109 ALA A CA 1
ATOM 866 C C . ALA A 1 109 ? 1.754 1.182 10.576 1.00 93.56 109 ALA A C 1
ATOM 868 O O . ALA A 1 109 ? 0.657 1.151 11.126 1.00 93.56 109 ALA A O 1
ATOM 869 N N . LYS A 1 110 ? 2.879 0.787 11.183 1.00 94.25 110 LYS A N 1
ATOM 870 C CA . LYS A 1 110 ? 2.946 0.151 12.508 1.00 94.25 110 LYS A CA 1
ATOM 871 C C . LYS A 1 110 ? 2.586 1.071 13.672 1.00 94.25 110 LYS A C 1
ATOM 873 O O . LYS A 1 110 ? 2.393 0.597 14.785 1.00 94.25 110 LYS A O 1
ATOM 878 N N . LYS A 1 111 ? 2.523 2.385 13.451 1.00 91.81 111 LYS A N 1
ATOM 879 C CA . LYS A 1 111 ? 2.175 3.352 14.500 1.00 91.81 111 LYS A CA 1
ATOM 880 C C . LYS A 1 111 ? 0.703 3.268 14.922 1.00 91.81 111 LYS A C 1
ATOM 882 O O . LYS A 1 111 ? 0.344 3.805 15.967 1.00 91.81 111 LYS A O 1
ATOM 887 N N . HIS A 1 112 ? -0.142 2.640 14.108 1.00 89.75 112 HIS A N 1
ATOM 888 C CA . HIS A 1 112 ? -1.583 2.564 14.322 1.00 89.75 112 HIS A CA 1
ATOM 889 C C . HIS A 1 112 ? -2.050 1.1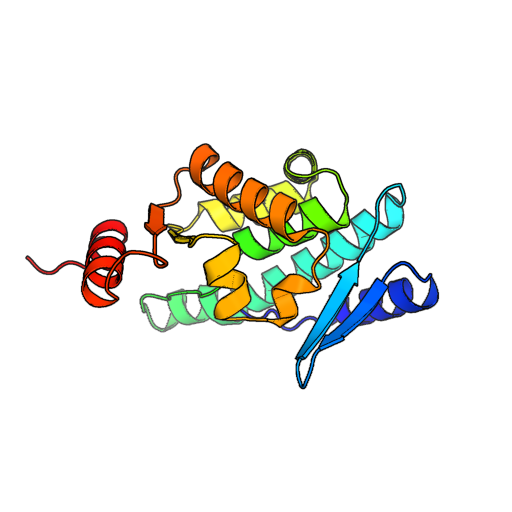12 14.204 1.00 89.75 112 HIS A C 1
ATOM 891 O O . HIS A 1 112 ? -1.470 0.340 13.442 1.00 89.75 112 HIS A O 1
ATOM 897 N N . GLY A 1 113 ? -3.109 0.753 14.935 1.00 89.44 113 GLY A N 1
ATOM 898 C CA . GLY A 1 113 ? -3.775 -0.539 14.756 1.00 89.44 113 GLY A CA 1
ATOM 899 C C . GLY A 1 113 ? -4.281 -0.691 13.320 1.00 89.44 113 GLY A C 1
ATOM 900 O O . GLY A 1 113 ? -4.714 0.284 12.699 1.00 89.44 113 GLY A O 1
ATOM 901 N N . GLY A 1 114 ? -4.198 -1.903 12.779 1.00 92.81 114 GLY A N 1
ATOM 902 C CA . GLY A 1 114 ? -4.581 -2.203 11.405 1.00 92.81 114 GLY A CA 1
ATOM 903 C C . GLY A 1 114 ? -5.475 -3.428 11.353 1.00 92.81 114 GLY A C 1
ATOM 904 O O . GLY A 1 114 ? -5.206 -4.415 12.024 1.00 92.81 114 GLY A O 1
ATOM 905 N N . LEU A 1 115 ? -6.518 -3.359 10.533 1.00 94.44 115 LEU A N 1
ATOM 906 C CA . LEU A 1 115 ? -7.473 -4.439 10.341 1.00 94.44 115 LEU A CA 1
ATOM 907 C C . LEU A 1 115 ? -7.485 -4.833 8.863 1.00 94.44 115 LEU A C 1
ATOM 909 O O . LEU A 1 115 ? -7.759 -3.999 7.996 1.00 94.44 115 LEU A O 1
ATOM 913 N N . LEU A 1 116 ? -7.169 -6.091 8.574 1.00 95.12 116 LEU A N 1
ATOM 914 C CA . LEU A 1 116 ? -7.328 -6.692 7.261 1.00 95.12 116 LEU A CA 1
ATOM 915 C C . LEU A 1 116 ? -8.736 -7.277 7.148 1.00 95.12 116 LEU A C 1
ATOM 917 O O . LEU A 1 116 ? -9.061 -8.280 7.779 1.00 95.12 116 LEU A O 1
ATOM 921 N N . VAL A 1 117 ? -9.557 -6.673 6.296 1.00 93.25 117 VAL A N 1
ATOM 922 C CA . VAL A 1 117 ? -10.848 -7.243 5.905 1.00 93.25 117 VAL A CA 1
ATOM 923 C C . VAL A 1 117 ? -10.626 -8.098 4.663 1.00 93.25 117 VAL A C 1
ATOM 925 O O . VAL A 1 117 ? -10.213 -7.585 3.622 1.00 93.25 117 VAL A O 1
ATOM 928 N N . THR A 1 118 ? -10.862 -9.400 4.783 1.00 92.75 118 THR A N 1
ATOM 929 C CA . THR A 1 118 ? -10.624 -10.391 3.728 1.00 92.75 118 THR A CA 1
ATOM 930 C C . THR A 1 118 ? -11.926 -11.066 3.289 1.00 92.75 118 THR A C 1
ATOM 932 O O . THR A 1 118 ? -12.975 -10.886 3.906 1.00 92.75 118 THR A O 1
ATOM 935 N N . ALA A 1 119 ? -11.873 -11.781 2.172 1.00 92.00 119 ALA A N 1
ATOM 936 C CA . ALA A 1 119 ? -12.902 -12.683 1.661 1.00 92.00 119 ALA A CA 1
ATOM 937 C C . ALA A 1 119 ? -12.237 -13.637 0.652 1.00 92.00 119 ALA A C 1
ATOM 939 O O . ALA A 1 119 ? -11.087 -13.414 0.253 1.00 92.00 119 ALA A O 1
ATOM 940 N N . SER A 1 120 ? -12.946 -14.677 0.203 1.00 90.31 120 SER A N 1
ATOM 941 C CA . SER A 1 120 ? -12.414 -15.548 -0.850 1.00 90.31 120 SER A CA 1
ATOM 942 C C . SER A 1 120 ? -12.161 -14.761 -2.151 1.00 90.31 120 SER A C 1
ATOM 944 O O . SER A 1 120 ? -12.864 -13.781 -2.428 1.00 90.31 120 SER A O 1
ATOM 946 N N . PRO A 1 121 ? -11.170 -15.146 -2.978 1.00 89.38 121 PRO A N 1
ATOM 947 C CA . PRO A 1 121 ? -10.903 -14.479 -4.253 1.00 89.38 121 PRO A CA 1
ATOM 948 C C . PRO A 1 121 ? -12.145 -14.389 -5.150 1.00 89.38 121 PRO A C 1
ATOM 950 O O . PRO A 1 121 ? -12.381 -13.356 -5.777 1.00 89.38 121 PRO A O 1
ATOM 953 N N . GLU A 1 122 ? -12.965 -15.439 -5.163 1.00 89.56 122 GLU A N 1
ATOM 954 C CA . GLU A 1 122 ? -14.207 -15.520 -5.934 1.00 89.56 122 GLU A CA 1
ATOM 955 C C . GLU A 1 122 ? -15.222 -14.484 -5.444 1.00 89.56 122 GLU A C 1
ATOM 957 O O . GLU A 1 122 ? -15.836 -13.780 -6.247 1.00 89.56 122 GLU A O 1
ATOM 962 N N . GLU A 1 123 ? -15.353 -14.336 -4.125 1.00 91.25 123 GLU A N 1
ATOM 963 C CA . GLU A 1 123 ? -16.229 -13.350 -3.499 1.00 91.25 123 GLU A CA 1
ATOM 964 C C . GLU A 1 123 ? -15.774 -11.917 -3.795 1.00 91.25 123 GLU A C 1
ATOM 966 O O . GLU A 1 123 ? -16.583 -11.049 -4.132 1.00 91.25 123 GLU A O 1
ATOM 971 N N . LEU A 1 124 ? -14.464 -11.665 -3.723 1.00 90.19 124 LEU A N 1
ATOM 972 C CA . LEU A 1 124 ? -13.885 -10.364 -4.051 1.00 90.19 124 LEU A CA 1
ATOM 973 C C . LEU A 1 124 ? -14.142 -9.989 -5.513 1.00 90.19 124 LEU A C 1
ATOM 975 O O . LEU A 1 124 ? -14.546 -8.857 -5.791 1.00 90.19 124 LEU A O 1
ATOM 979 N N . VAL A 1 125 ? -13.955 -10.929 -6.443 1.00 90.12 125 VAL A N 1
ATOM 980 C CA . VAL A 1 125 ? -14.241 -10.719 -7.869 1.00 90.12 125 VAL A CA 1
ATOM 981 C C . VAL A 1 125 ? -15.739 -10.523 -8.105 1.00 90.12 125 VAL A C 1
ATOM 983 O O . VAL A 1 125 ? -16.110 -9.624 -8.857 1.00 90.12 125 VAL A O 1
ATOM 986 N N . ARG A 1 126 ? -16.608 -11.281 -7.424 1.00 90.25 126 ARG A N 1
ATOM 987 C CA . ARG A 1 126 ? -18.068 -11.109 -7.505 1.00 90.25 126 ARG A CA 1
ATOM 988 C C . ARG A 1 126 ? -18.497 -9.704 -7.084 1.00 90.25 126 ARG A C 1
ATOM 990 O O . ARG A 1 126 ? -19.287 -9.072 -7.779 1.00 90.25 126 ARG A O 1
ATOM 997 N N . ARG A 1 127 ? -17.956 -9.202 -5.969 1.00 88.19 127 ARG A N 1
ATOM 998 C CA . ARG A 1 127 ? -18.235 -7.848 -5.455 1.00 88.19 127 ARG A CA 1
ATOM 999 C C . ARG A 1 127 ? -17.624 -6.758 -6.330 1.00 88.19 127 ARG A C 1
ATOM 1001 O O . ARG A 1 127 ? -18.182 -5.669 -6.439 1.00 88.19 127 ARG A O 1
ATOM 1008 N N . LYS A 1 128 ? -16.459 -7.025 -6.926 1.00 87.81 128 LYS A N 1
ATOM 1009 C CA . LYS A 1 128 ? -15.706 -6.044 -7.707 1.00 87.81 128 LYS A CA 1
ATOM 1010 C C . LYS A 1 128 ? -15.106 -6.689 -8.970 1.00 87.81 128 LYS A C 1
ATOM 1012 O O . LYS A 1 128 ? -13.912 -6.996 -8.988 1.00 87.81 128 LYS A O 1
ATOM 1017 N N . PRO A 1 129 ? -15.886 -6.810 -10.065 1.00 87.25 129 PRO A N 1
ATOM 1018 C CA . PRO A 1 129 ? -15.479 -7.548 -11.266 1.00 87.25 129 PRO A CA 1
ATOM 1019 C C . PRO A 1 129 ? -14.157 -7.103 -11.900 1.00 87.25 129 PRO A C 1
ATOM 1021 O O . PRO A 1 129 ? -13.442 -7.935 -12.447 1.00 87.25 129 PRO A O 1
ATOM 1024 N N . ILE A 1 130 ? -13.773 -5.824 -11.780 1.00 85.50 130 ILE A N 1
ATOM 1025 C CA . ILE A 1 130 ? -12.473 -5.308 -12.266 1.00 85.50 130 ILE A CA 1
ATOM 1026 C C . ILE A 1 130 ? -11.271 -6.069 -11.680 1.00 85.50 130 ILE A C 1
ATOM 1028 O O . ILE A 1 130 ? -10.237 -6.147 -12.331 1.00 85.50 130 ILE A O 1
ATOM 1032 N N . LEU A 1 131 ? -11.403 -6.673 -10.490 1.00 86.50 131 LEU A N 1
ATOM 1033 C CA . LEU A 1 131 ? -10.333 -7.468 -9.877 1.00 86.50 131 LEU A CA 1
ATOM 1034 C C . LEU A 1 131 ? -9.977 -8.708 -10.703 1.00 86.50 131 LEU A C 1
ATOM 1036 O O . LEU A 1 131 ? -8.835 -9.151 -10.642 1.00 86.50 131 LEU A O 1
ATOM 1040 N N . SER A 1 132 ? -10.904 -9.229 -11.515 1.00 86.94 132 SER A N 1
ATOM 1041 C CA . SER A 1 132 ? -10.611 -10.323 -12.454 1.00 86.94 132 SER A CA 1
ATOM 1042 C C . SER A 1 132 ? -9.551 -9.951 -13.494 1.00 86.94 132 SER A C 1
ATOM 1044 O O . SER A 1 132 ? -8.895 -10.832 -14.043 1.00 86.94 132 SER A O 1
ATOM 1046 N N . LEU A 1 133 ? -9.361 -8.651 -13.750 1.00 86.12 133 LEU A N 1
ATOM 1047 C CA . LEU A 1 133 ? -8.356 -8.159 -14.680 1.00 86.12 133 LEU A CA 1
ATOM 1048 C C . LEU A 1 133 ? -7.006 -7.865 -14.022 1.00 86.12 133 LEU A C 1
ATOM 1050 O O . LEU A 1 133 ? -6.070 -7.542 -14.750 1.00 86.12 133 LEU A O 1
ATOM 1054 N N . ASP A 1 134 ? -6.882 -7.949 -12.692 1.00 86.50 134 ASP A N 1
ATOM 1055 C CA . ASP A 1 134 ? -5.596 -7.795 -12.006 1.00 86.50 134 ASP A CA 1
ATOM 1056 C C . ASP A 1 134 ? -4.826 -9.129 -12.075 1.00 86.50 134 ASP A C 1
ATOM 1058 O O . ASP A 1 134 ? -5.106 -10.046 -11.296 1.00 86.50 134 ASP A O 1
ATOM 1062 N N . PRO A 1 135 ? -3.803 -9.265 -12.948 1.00 86.25 135 PRO A N 1
ATOM 1063 C CA . PRO A 1 135 ? -3.037 -10.507 -13.054 1.00 86.25 135 PRO A CA 1
ATOM 1064 C C . PRO A 1 135 ? -2.215 -10.790 -11.788 1.00 86.25 135 PRO A C 1
ATOM 1066 O O . PRO A 1 135 ? -1.619 -11.857 -11.647 1.00 86.25 135 PRO A O 1
ATOM 1069 N N . ARG A 1 136 ? -2.134 -9.824 -10.868 1.00 90.88 136 ARG A N 1
ATOM 1070 C CA . ARG A 1 136 ? -1.388 -9.901 -9.616 1.00 90.88 136 ARG A CA 1
ATOM 1071 C C . ARG A 1 136 ? -2.307 -10.142 -8.428 1.00 90.88 136 ARG A C 1
ATOM 1073 O O . ARG A 1 136 ? -1.777 -10.252 -7.325 1.00 90.88 136 ARG A O 1
ATOM 1080 N N . LEU A 1 137 ? -3.623 -10.285 -8.619 1.00 91.50 137 LEU A N 1
ATOM 1081 C CA . LEU A 1 137 ? -4.581 -10.464 -7.526 1.00 91.50 137 LEU A CA 1
ATOM 1082 C C . LEU A 1 137 ? -4.163 -11.577 -6.544 1.00 91.50 137 LEU A C 1
ATOM 1084 O O . LEU A 1 137 ? -4.084 -11.289 -5.350 1.00 91.50 137 LEU A O 1
ATOM 1088 N N . PRO A 1 138 ? -3.767 -12.794 -6.976 1.00 92.75 138 PRO A N 1
ATOM 1089 C CA . PRO A 1 138 ? -3.323 -13.821 -6.031 1.00 92.75 138 PRO A CA 1
ATOM 1090 C C . PRO A 1 138 ? -2.098 -13.397 -5.211 1.00 92.75 138 PRO A C 1
ATOM 1092 O O . PRO A 1 138 ? -2.005 -13.683 -4.021 1.00 92.75 138 PRO A O 1
ATOM 1095 N N . ARG A 1 139 ? -1.144 -12.696 -5.836 1.00 93.94 139 ARG A N 1
ATOM 1096 C CA . ARG A 1 139 ? 0.083 -12.219 -5.178 1.00 93.94 139 ARG A CA 1
ATOM 1097 C C . ARG A 1 139 ? -0.209 -11.075 -4.211 1.00 93.94 139 ARG A C 1
ATOM 1099 O O . ARG A 1 139 ? 0.335 -11.057 -3.114 1.00 93.94 139 ARG A O 1
ATOM 1106 N N . ARG A 1 140 ? -1.116 -10.177 -4.596 1.00 94.94 140 ARG A N 1
ATOM 1107 C CA . ARG A 1 140 ? -1.635 -9.085 -3.773 1.00 94.94 140 ARG A CA 1
ATOM 1108 C C . ARG A 1 140 ? -2.283 -9.616 -2.498 1.00 94.94 140 ARG A C 1
ATOM 1110 O O . ARG A 1 140 ? -1.914 -9.181 -1.413 1.00 94.94 140 ARG A O 1
ATOM 1117 N N . LEU A 1 141 ? -3.205 -10.573 -2.625 1.00 95.25 141 LEU A N 1
ATOM 1118 C CA . LEU A 1 141 ? -3.894 -11.174 -1.480 1.00 95.25 141 LEU A CA 1
ATOM 1119 C C . LEU A 1 141 ? -2.912 -11.876 -0.538 1.00 95.25 141 LEU A C 1
ATOM 1121 O O . LEU A 1 141 ? -2.969 -11.656 0.670 1.00 95.25 141 LE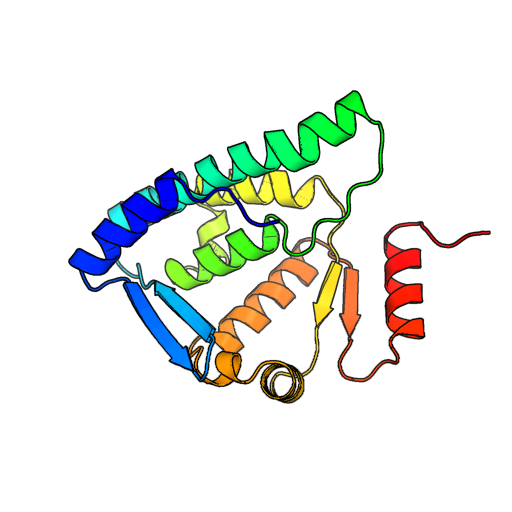U A O 1
ATOM 1125 N N . ARG A 1 142 ? -1.954 -12.640 -1.083 1.00 96.00 142 ARG A N 1
ATOM 1126 C CA . ARG A 1 142 ? -0.882 -13.239 -0.274 1.00 96.00 142 ARG A CA 1
ATOM 1127 C C . ARG A 1 142 ? -0.080 -12.191 0.491 1.00 96.00 142 ARG A C 1
ATOM 1129 O O . ARG A 1 142 ? 0.176 -12.392 1.669 1.00 96.00 142 ARG A O 1
ATOM 1136 N N . LEU A 1 143 ? 0.283 -11.076 -0.144 1.00 96.44 143 LEU A N 1
ATOM 1137 C CA . LEU A 1 143 ? 1.088 -10.036 0.497 1.00 96.44 143 LEU A CA 1
ATOM 1138 C C . LEU A 1 143 ? 0.320 -9.302 1.609 1.00 96.44 143 LEU A C 1
ATOM 1140 O O . LEU A 1 143 ? 0.898 -9.028 2.656 1.00 96.44 143 LEU A O 1
ATOM 1144 N N . TYR A 1 144 ? -0.984 -9.047 1.434 1.00 96.62 144 TYR A N 1
ATOM 1145 C CA . TYR A 1 144 ? -1.821 -8.539 2.531 1.00 96.62 144 TYR A CA 1
ATOM 1146 C C . TYR A 1 144 ? -1.859 -9.511 3.712 1.00 96.62 144 TYR A C 1
ATOM 1148 O O . TYR A 1 144 ? -1.662 -9.084 4.847 1.00 96.62 144 TYR A O 1
ATOM 1156 N N . HIS A 1 145 ? -2.093 -10.801 3.452 1.00 96.31 145 HIS A N 1
ATOM 1157 C CA . HIS A 1 145 ? -2.119 -11.823 4.500 1.00 96.31 145 HIS A CA 1
ATOM 1158 C C . HIS A 1 145 ? -0.774 -11.949 5.216 1.00 96.31 145 HIS A C 1
ATOM 1160 O O . HIS A 1 145 ? -0.737 -12.044 6.442 1.00 96.31 145 HIS A O 1
ATOM 1166 N N . GLU A 1 146 ? 0.327 -11.898 4.471 1.00 96.25 146 GLU A N 1
ATOM 1167 C CA . GLU A 1 146 ? 1.668 -11.971 5.036 1.00 96.25 146 GLU A CA 1
ATOM 1168 C C . GLU A 1 146 ? 1.973 -10.756 5.913 1.00 96.25 146 GLU A C 1
ATOM 1170 O O . GLU A 1 146 ? 2.414 -10.917 7.047 1.00 96.25 146 GLU A O 1
ATOM 1175 N N . PHE A 1 147 ? 1.644 -9.541 5.465 1.00 95.75 147 PHE A N 1
ATOM 1176 C CA . PHE A 1 147 ? 1.774 -8.352 6.307 1.00 95.75 147 PHE A CA 1
ATOM 1177 C C . PHE A 1 147 ? 0.880 -8.415 7.543 1.00 95.75 147 PHE A C 1
ATOM 1179 O O . PHE A 1 147 ? 1.336 -8.057 8.629 1.00 95.75 147 PHE A O 1
ATOM 1186 N N . ALA A 1 148 ? -0.355 -8.903 7.407 1.00 95.88 148 ALA A N 1
ATOM 1187 C CA . ALA A 1 148 ? -1.253 -9.050 8.542 1.00 95.88 148 ALA A CA 1
ATOM 1188 C C . ALA A 1 148 ? -0.680 -9.997 9.601 1.00 95.88 148 ALA A C 1
ATOM 1190 O O . ALA A 1 148 ? -0.586 -9.630 10.772 1.00 95.88 148 ALA A O 1
ATOM 1191 N N . ARG A 1 149 ? -0.197 -11.166 9.170 1.00 96.00 149 ARG A N 1
ATOM 1192 C CA . ARG A 1 149 ? 0.452 -12.166 10.023 1.00 96.00 149 ARG A CA 1
ATOM 1193 C C . ARG A 1 149 ? 1.742 -11.638 10.652 1.00 96.00 149 ARG A C 1
ATOM 1195 O O . ARG A 1 149 ? 1.934 -11.758 11.857 1.00 96.00 149 ARG A O 1
ATOM 1202 N N . ARG A 1 150 ? 2.628 -11.047 9.845 1.00 95.81 150 ARG A N 1
ATOM 1203 C CA . ARG A 1 150 ? 3.968 -10.604 10.257 1.00 95.81 150 ARG A CA 1
ATOM 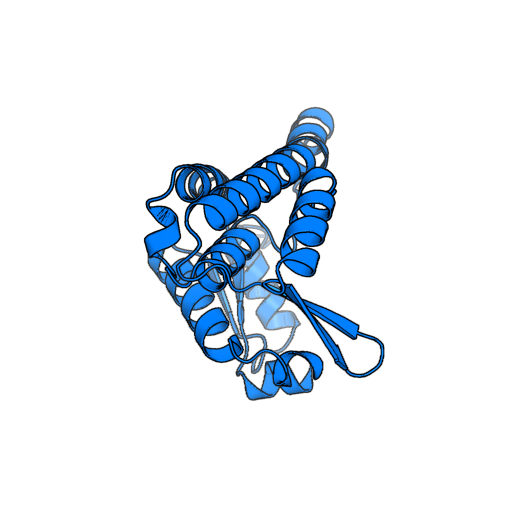1204 C C . ARG A 1 150 ? 3.938 -9.411 11.207 1.00 95.81 150 ARG A C 1
ATOM 1206 O O . ARG A 1 150 ? 4.810 -9.299 12.066 1.00 95.81 150 ARG A O 1
ATOM 1213 N N . PHE A 1 151 ? 2.971 -8.510 11.046 1.00 95.25 151 PHE A N 1
ATOM 1214 C CA . PHE A 1 151 ? 2.892 -7.271 11.823 1.00 95.25 151 PHE A CA 1
ATOM 1215 C C . PHE A 1 151 ? 1.711 -7.221 12.800 1.00 95.25 151 PHE A C 1
ATOM 1217 O O . PHE A 1 151 ? 1.508 -6.183 13.427 1.00 95.25 151 PHE A O 1
ATOM 1224 N N . GLY A 1 152 ? 0.976 -8.325 12.967 1.00 93.25 152 GLY A N 1
ATOM 1225 C CA . GLY A 1 152 ? -0.072 -8.461 13.983 1.00 93.25 152 GLY A CA 1
ATOM 1226 C C . GLY A 1 152 ? -1.319 -7.620 13.709 1.00 93.25 152 GLY A C 1
ATOM 1227 O O . GLY A 1 152 ? -1.895 -7.046 14.634 1.00 93.25 152 GLY A O 1
ATOM 1228 N N . LEU A 1 153 ? -1.728 -7.505 12.445 1.00 94.19 153 LEU A N 1
ATOM 1229 C CA . LEU A 1 153 ? -2.985 -6.840 12.101 1.00 94.19 153 LEU A CA 1
ATOM 1230 C C . LEU A 1 153 ? -4.150 -7.763 12.471 1.00 94.19 153 LEU A C 1
ATOM 1232 O O . LEU A 1 153 ? -4.091 -8.973 12.240 1.00 94.19 153 LEU A O 1
ATOM 1236 N N . GLY A 1 154 ? -5.237 -7.184 12.979 1.00 93.00 154 GLY A N 1
ATOM 1237 C CA . GLY A 1 154 ? -6.496 -7.910 13.117 1.00 93.00 154 GLY A CA 1
ATOM 1238 C C . GLY A 1 154 ? -6.957 -8.396 11.745 1.00 93.00 154 GLY A C 1
ATOM 1239 O O . GLY A 1 154 ? -6.701 -7.734 10.739 1.00 93.00 154 GLY A O 1
ATOM 1240 N N . THR A 1 155 ? -7.623 -9.544 11.673 1.00 93.88 155 THR A N 1
ATOM 1241 C CA . THR A 1 155 ? -8.147 -10.076 10.408 1.00 93.88 155 THR A CA 1
ATOM 1242 C C . THR A 1 155 ? -9.608 -10.457 10.576 1.00 93.88 155 THR A C 1
ATOM 1244 O O . THR A 1 155 ? -9.953 -11.135 11.537 1.00 93.88 155 THR A O 1
ATOM 1247 N N . ILE A 1 156 ? -10.452 -10.033 9.635 1.00 92.62 156 ILE A N 1
ATOM 1248 C CA . ILE A 1 156 ? -11.884 -10.350 9.609 1.00 92.62 156 ILE A CA 1
ATOM 1249 C C . ILE A 1 156 ? -12.236 -10.918 8.245 1.00 92.62 156 ILE A C 1
ATOM 1251 O O . ILE A 1 156 ? -11.984 -10.278 7.222 1.00 92.62 156 ILE A O 1
ATOM 1255 N N . ASP A 1 157 ? -12.848 -12.100 8.233 1.00 90.19 157 ASP A N 1
ATOM 1256 C CA . ASP A 1 157 ? -13.497 -12.626 7.037 1.00 90.19 157 ASP A CA 1
ATOM 1257 C C . ASP A 1 157 ? -14.847 -11.917 6.862 1.00 90.19 157 ASP A C 1
ATOM 1259 O O . ASP A 1 157 ? -15.703 -11.941 7.739 1.00 90.19 157 ASP A O 1
ATOM 1263 N N . SER A 1 158 ? -15.025 -11.238 5.737 1.00 88.75 158 SER A N 1
ATOM 1264 C CA . SER A 1 158 ? -16.268 -10.572 5.334 1.00 88.75 158 SER A CA 1
ATOM 1265 C C . SER A 1 158 ? -16.999 -11.333 4.229 1.00 88.75 158 SER A C 1
ATOM 1267 O O . SER A 1 158 ? -18.025 -10.868 3.731 1.00 88.75 158 SER A O 1
ATOM 1269 N N . GLY A 1 159 ? -16.444 -12.455 3.765 1.00 84.50 159 GLY A N 1
ATOM 1270 C CA . GLY A 1 159 ? -17.031 -13.294 2.728 1.00 84.50 159 GLY A CA 1
ATOM 1271 C C . GLY A 1 159 ? -18.124 -14.206 3.267 1.00 84.50 159 GLY A C 1
ATOM 1272 O O . GLY A 1 159 ? -19.156 -14.361 2.621 1.00 84.50 159 GLY A O 1
ATOM 1273 N N . ASN A 1 160 ? -17.909 -14.749 4.467 1.00 80.62 160 ASN A N 1
ATOM 1274 C CA . ASN A 1 160 ? -18.769 -15.775 5.066 1.00 80.62 160 ASN A CA 1
ATOM 1275 C C . ASN A 1 160 ? -19.490 -15.318 6.341 1.00 80.62 160 ASN A C 1
ATOM 1277 O O . ASN A 1 160 ? -20.243 -16.088 6.934 1.00 80.62 160 ASN A O 1
ATOM 1281 N N . THR A 1 161 ? -19.263 -14.078 6.767 1.00 84.88 161 THR A N 1
ATOM 1282 C CA . THR A 1 161 ? -19.726 -13.573 8.063 1.00 84.88 161 THR A CA 1
ATOM 1283 C C . THR A 1 161 ? -20.710 -12.424 7.850 1.00 84.88 161 THR A C 1
ATOM 1285 O O . THR A 1 161 ? -20.442 -11.551 7.020 1.00 84.88 161 THR A O 1
ATOM 1288 N N . PRO A 1 162 ? -21.855 -12.398 8.561 1.00 87.75 162 PRO A N 1
ATOM 1289 C CA . PRO A 1 162 ? -22.777 -11.269 8.501 1.00 87.75 162 PRO A CA 1
ATOM 1290 C C . PRO A 1 162 ? -22.096 -9.961 8.913 1.00 87.75 162 PRO A C 1
ATOM 1292 O O . PRO A 1 162 ? -21.241 -9.953 9.799 1.00 87.75 162 PRO A O 1
ATOM 1295 N N . GLU A 1 163 ? -22.530 -8.844 8.325 1.00 86.88 163 GLU A N 1
ATOM 1296 C CA . GLU A 1 163 ? -21.953 -7.517 8.579 1.00 86.88 163 GLU A CA 1
ATOM 1297 C C . GLU A 1 163 ? -21.945 -7.147 10.069 1.00 86.88 163 GLU A C 1
ATOM 1299 O O . GLU A 1 163 ? -20.954 -6.612 10.556 1.00 86.88 163 GLU A O 1
ATOM 1304 N N . SER A 1 164 ? -22.998 -7.497 10.815 1.00 87.69 164 SER A N 1
ATOM 1305 C CA . SER A 1 164 ? -23.083 -7.254 12.261 1.00 87.69 164 SER A CA 1
ATOM 1306 C C . SER A 1 164 ? -21.987 -7.971 13.053 1.00 87.69 164 SER A C 1
ATOM 1308 O O . SER A 1 164 ? -21.435 -7.404 13.994 1.00 87.69 164 SER A O 1
ATOM 1310 N N . VAL A 1 165 ? -21.631 -9.194 12.652 1.00 88.44 165 VAL A N 1
ATOM 1311 C CA . VAL A 1 165 ? -20.571 -9.986 13.289 1.00 88.44 165 VAL A CA 1
ATOM 1312 C C . VAL A 1 165 ? -19.201 -9.423 12.924 1.00 88.44 165 VAL A C 1
ATOM 1314 O O . VAL A 1 165 ? -18.369 -9.218 13.804 1.00 88.44 165 VAL A O 1
ATOM 1317 N N . SER A 1 166 ? -18.978 -9.103 11.645 1.00 88.69 166 SER A N 1
ATOM 1318 C CA . SER A 1 166 ? -17.744 -8.443 11.203 1.00 88.69 166 SER A CA 1
ATOM 1319 C C . SER A 1 166 ? -17.550 -7.080 11.876 1.00 88.69 166 SER A C 1
ATOM 1321 O O . SER A 1 166 ? -16.430 -6.718 12.226 1.00 88.69 166 SER A O 1
ATOM 1323 N N . PHE A 1 167 ? -18.628 -6.326 12.095 1.00 87.44 167 PHE A N 1
ATOM 1324 C CA . PHE A 1 167 ? -18.582 -5.063 12.823 1.00 87.44 167 PHE A CA 1
ATOM 1325 C C . PHE A 1 167 ? -18.198 -5.271 14.291 1.00 87.44 167 PHE A C 1
ATOM 1327 O O . PHE A 1 167 ? -17.293 -4.593 14.770 1.00 87.44 167 PHE A O 1
ATOM 1334 N N . ALA A 1 168 ? -18.827 -6.226 14.985 1.00 88.19 168 ALA A N 1
ATOM 1335 C CA . ALA A 1 168 ? -18.517 -6.526 16.383 1.00 88.19 168 ALA A CA 1
ATOM 1336 C C . ALA A 1 168 ? -17.044 -6.929 16.569 1.00 88.19 168 ALA A C 1
ATOM 1338 O O . ALA A 1 168 ? -16.359 -6.372 17.421 1.00 88.19 168 ALA A O 1
ATOM 1339 N N . GLN A 1 169 ? -16.524 -7.804 15.702 1.00 89.25 169 GLN A N 1
ATOM 1340 C CA . GLN A 1 169 ? -15.111 -8.203 15.700 1.00 89.25 169 GLN A CA 1
ATOM 1341 C C . GLN A 1 169 ? -14.164 -7.017 15.453 1.00 89.25 169 GLN A C 1
ATOM 1343 O O . GLN A 1 169 ? -13.096 -6.924 16.058 1.00 89.25 169 GLN A O 1
ATOM 1348 N N . ALA A 1 170 ? -14.540 -6.091 14.563 1.00 88.75 170 ALA A N 1
ATOM 1349 C CA . ALA A 1 170 ? -13.750 -4.890 14.306 1.00 88.75 170 ALA A CA 1
ATOM 1350 C C . ALA A 1 170 ? -13.763 -3.941 15.510 1.00 88.75 170 ALA A C 1
ATOM 1352 O O . ALA A 1 170 ? -12.720 -3.394 15.868 1.00 88.75 170 ALA A O 1
ATOM 1353 N N . ALA A 1 171 ? -14.930 -3.748 16.128 1.00 88.00 171 ALA A N 1
ATOM 1354 C CA . ALA A 1 171 ? -15.091 -2.913 17.310 1.00 88.00 171 ALA A CA 1
ATOM 1355 C C . ALA A 1 171 ? -14.271 -3.460 18.485 1.00 88.00 171 ALA A C 1
ATOM 1357 O O . ALA A 1 171 ? -13.504 -2.705 19.078 1.00 88.00 171 ALA A O 1
ATOM 1358 N N . GLU A 1 172 ? -14.348 -4.765 18.747 1.00 88.50 172 GLU A N 1
ATOM 1359 C CA . GLU A 1 172 ? -13.548 -5.452 19.767 1.00 88.50 172 GLU A CA 1
ATOM 1360 C C . GLU A 1 172 ? -12.043 -5.267 19.516 1.00 88.50 172 GLU A C 1
ATOM 1362 O O . GLU A 1 172 ? -11.316 -4.824 20.403 1.00 88.50 172 GLU A O 1
ATOM 1367 N N . TYR A 1 173 ? -11.572 -5.496 18.282 1.00 87.31 173 TYR A N 1
ATOM 1368 C CA . TYR A 1 173 ? -10.158 -5.318 17.929 1.00 87.31 173 TYR A CA 1
ATOM 1369 C C . TYR A 1 173 ? -9.644 -3.893 18.188 1.00 87.31 173 TYR A C 1
ATOM 1371 O O . TYR A 1 173 ? -8.496 -3.701 18.593 1.00 87.31 173 TYR A O 1
ATOM 1379 N N . PHE A 1 174 ? -10.480 -2.880 17.950 1.00 86.00 174 PHE A N 1
ATOM 1380 C CA . PHE A 1 174 ? -10.125 -1.484 18.199 1.00 86.00 174 PHE A CA 1
ATOM 1381 C C . PHE A 1 174 ? -10.421 -1.012 19.632 1.00 86.00 174 PHE A C 1
ATOM 1383 O O . PHE A 1 174 ? -10.140 0.150 19.932 1.00 86.00 174 PHE A O 1
ATOM 1390 N N . GLY A 1 175 ? -10.952 -1.874 20.508 1.00 84.50 175 GLY A N 1
ATOM 1391 C CA . GLY A 1 175 ? -11.355 -1.508 21.869 1.00 84.50 175 GLY A CA 1
ATOM 1392 C C . GLY A 1 175 ? -12.501 -0.491 21.898 1.00 84.50 175 GLY A C 1
ATOM 1393 O O . GLY A 1 175 ? -12.490 0.425 22.714 1.00 84.50 175 GLY A O 1
ATOM 1394 N N . LEU A 1 176 ? -13.431 -0.601 20.946 1.00 80.50 176 LEU A N 1
ATOM 1395 C CA . LEU A 1 176 ? -14.614 0.254 20.790 1.00 80.50 176 LEU A CA 1
ATOM 1396 C C . LEU A 1 176 ? -15.910 -0.434 21.246 1.00 80.50 176 LEU A C 1
ATOM 1398 O O . LEU A 1 176 ? -16.979 0.148 21.090 1.00 80.50 176 LEU A O 1
ATOM 1402 N N . SER A 1 177 ? -15.839 -1.676 21.725 1.00 68.19 177 SER A N 1
ATOM 1403 C CA . SER A 1 177 ? -16.977 -2.355 22.342 1.00 68.19 177 SER A CA 1
ATOM 1404 C C . SER A 1 177 ? -17.291 -1.693 23.683 1.00 68.19 177 SER A C 1
ATOM 1406 O O . SER A 1 177 ? -16.410 -1.619 24.539 1.00 68.19 177 SER A O 1
ATOM 1408 N N . ASP A 1 178 ? -18.520 -1.199 23.828 1.00 56.69 178 ASP A N 1
ATOM 1409 C CA . ASP A 1 178 ? -19.050 -0.703 25.099 1.00 56.69 178 ASP A CA 1
ATOM 1410 C C . ASP A 1 178 ? -19.083 -1.857 26.122 1.00 56.69 178 ASP A C 1
ATOM 1412 O O . ASP A 1 178 ? -19.563 -2.948 25.795 1.00 56.69 178 ASP A O 1
ATOM 1416 N N . ASP A 1 179 ? -18.561 -1.614 27.329 1.00 45.56 179 ASP A N 1
ATOM 1417 C CA . ASP A 1 179 ? -18.983 -2.342 28.538 1.00 45.56 179 ASP A CA 1
ATOM 1418 C C . ASP A 1 179 ? -20.442 -1.980 28.878 1.00 45.56 179 ASP A C 1
ATOM 1420 O O . ASP A 1 179 ? -20.795 -0.777 28.774 1.00 45.56 179 ASP A O 1
#

pLDDT: mean 89.34, std 7.76, range [45.56, 97.25]

Sequence (179 aa):
MRSPRIVTLAVIGVLRLARLAKTVRLGGHDDVHIDLRGHRVLLHLYAWSITFDYFLGYFGKVTLPRRLLRRAIICDRFAWDTLVDLGLASGLDEGFLDMPQGQILLGLAKKHGGLLVTASPEELVRRKPILSLDPRLPRRLRLYHEFARRFGLGTIDSGNTPESVSFAQAAEYFGLSDD

Radius of gyration: 17.17 Å; chains: 1; bounding box: 39×36×50 Å

Foldseek 3Di:
DDFPCPQLVVLLVVCVVVVQWDWDDDDPDIDIQGACAVPVVSLVSNLVSCLVSLVVCCCVPPVVCCVPVVDDDDDDDALLNVLLSSCRNHVVQCPCCVDPSNVSSVVVVLVDAAEAEDEDPVQVCVVPVCCVVVPCNVVSVVSSVCCCVVSVHHYDYPHPDDPVVSVVSVCVSRVNDDD